Protein AF-A0A2D7NCD6-F1 (afdb_monomer_lite)

Sequence (109 aa):
MFWIIYLFIISLVEEIAFRLSIPLIATEVFETGLFWFYVFLSNILFASIHYFTLRWKIRACILAFLGGMAFSRVLESTEDLALLIILHWAITFFNTPTAPKIENLAMKN

pLDDT: mean 91.26, std 11.97, range [43.66, 98.5]

Structure (mmCIF, N/CA/C/O backbone):
data_AF-A0A2D7NCD6-F1
#
_entry.id   AF-A0A2D7NCD6-F1
#
loop_
_atom_site.group_PDB
_atom_site.id
_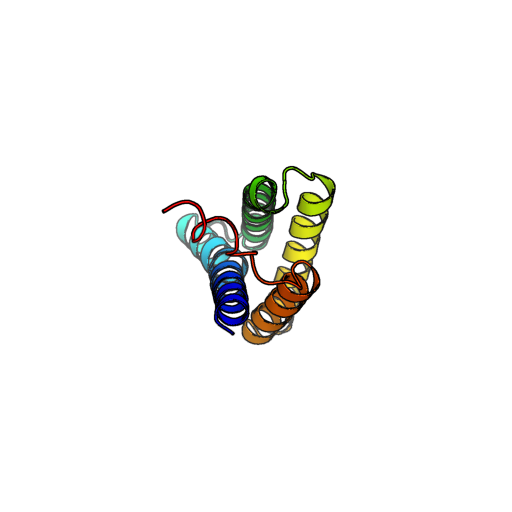atom_site.type_symbol
_atom_site.label_atom_id
_atom_site.label_alt_id
_atom_site.label_comp_id
_atom_site.label_asym_id
_atom_site.label_entity_id
_atom_site.label_seq_id
_atom_site.pdbx_PDB_ins_code
_atom_site.Cartn_x
_atom_site.Cartn_y
_atom_site.Cartn_z
_atom_site.occupancy
_atom_site.B_iso_or_equiv
_atom_site.auth_seq_id
_atom_site.auth_comp_id
_atom_site.auth_asym_id
_atom_site.auth_atom_id
_atom_site.pdbx_PDB_model_num
ATOM 1 N N . MET A 1 1 ? 16.375 -15.617 -11.243 1.00 72.69 1 MET A N 1
ATOM 2 C CA . MET A 1 1 ? 15.528 -15.983 -10.083 1.00 72.69 1 MET A CA 1
ATOM 3 C C . MET A 1 1 ? 15.517 -14.910 -8.992 1.00 72.69 1 MET A C 1
ATOM 5 O O . MET A 1 1 ? 14.438 -14.452 -8.654 1.00 72.69 1 MET A O 1
ATOM 9 N N . PHE A 1 2 ? 16.681 -14.468 -8.488 1.00 87.62 2 PHE A N 1
ATOM 10 C CA . PHE A 1 2 ? 16.807 -13.544 -7.340 1.00 87.62 2 PHE A CA 1
ATOM 11 C C . PHE A 1 2 ? 15.903 -12.301 -7.398 1.00 87.62 2 PHE A C 1
ATOM 13 O O . PHE A 1 2 ? 15.262 -11.954 -6.415 1.00 87.62 2 PHE A O 1
ATOM 20 N N . TRP A 1 3 ? 15.776 -11.677 -8.569 1.00 89.06 3 TRP A N 1
ATOM 21 C CA . TRP A 1 3 ? 14.946 -10.484 -8.724 1.00 89.06 3 TRP A CA 1
ATOM 22 C C . TRP A 1 3 ? 13.433 -10.732 -8.526 1.00 89.06 3 TRP A C 1
ATOM 24 O O . TRP A 1 3 ? 12.749 -9.855 -8.024 1.00 89.06 3 TRP A O 1
ATOM 34 N N . ILE A 1 4 ? 12.910 -11.925 -8.853 1.00 93.12 4 ILE A N 1
ATOM 35 C CA . ILE A 1 4 ? 11.483 -12.257 -8.689 1.00 93.12 4 ILE A CA 1
ATOM 36 C C . ILE A 1 4 ? 11.163 -12.347 -7.202 1.00 93.12 4 ILE A C 1
ATOM 38 O O . ILE A 1 4 ? 10.157 -11.813 -6.746 1.00 93.12 4 ILE A O 1
ATOM 42 N N . ILE A 1 5 ? 12.061 -12.998 -6.458 1.00 93.69 5 ILE A N 1
ATOM 43 C CA . ILE A 1 5 ? 11.990 -13.121 -5.003 1.00 93.69 5 ILE A CA 1
ATOM 44 C C . ILE A 1 5 ? 12.103 -11.736 -4.365 1.00 93.69 5 ILE A C 1
ATOM 46 O O . ILE A 1 5 ? 11.341 -11.422 -3.462 1.00 93.69 5 ILE A O 1
ATOM 50 N N . TYR A 1 6 ? 12.997 -10.882 -4.864 1.00 93.56 6 TYR A N 1
ATOM 51 C CA . TYR A 1 6 ? 13.100 -9.495 -4.413 1.00 93.56 6 TYR A CA 1
ATOM 52 C C . TYR A 1 6 ? 11.789 -8.717 -4.605 1.00 93.56 6 TYR A C 1
ATOM 54 O O . TYR A 1 6 ? 11.324 -8.090 -3.656 1.00 93.56 6 TYR A O 1
ATOM 62 N N . LEU A 1 7 ? 11.152 -8.805 -5.782 1.00 94.69 7 LEU A N 1
ATOM 63 C CA . LEU A 1 7 ? 9.845 -8.176 -6.008 1.00 94.69 7 LEU A CA 1
ATOM 64 C C . LEU A 1 7 ? 8.779 -8.739 -5.061 1.00 94.69 7 LEU A C 1
ATOM 66 O O . LEU A 1 7 ? 7.971 -7.981 -4.538 1.00 94.69 7 LEU A O 1
ATOM 70 N N . PHE A 1 8 ? 8.799 -10.049 -4.805 1.00 96.69 8 PHE A N 1
ATOM 71 C CA . PHE A 1 8 ? 7.872 -10.681 -3.866 1.00 96.69 8 PHE A CA 1
ATOM 72 C C . PHE A 1 8 ? 8.070 -10.174 -2.434 1.00 96.69 8 PHE A C 1
ATOM 74 O O . PHE A 1 8 ? 7.098 -9.831 -1.771 1.00 96.69 8 PHE A O 1
ATOM 81 N N . ILE A 1 9 ? 9.320 -10.074 -1.970 1.00 97.38 9 ILE A N 1
ATOM 82 C CA . ILE A 1 9 ? 9.648 -9.552 -0.637 1.00 97.38 9 ILE A CA 1
ATOM 83 C C . ILE A 1 9 ? 9.185 -8.101 -0.496 1.00 97.38 9 ILE A C 1
ATOM 85 O O . ILE A 1 9 ? 8.634 -7.745 0.541 1.00 97.38 9 ILE A O 1
ATOM 89 N N . ILE A 1 10 ? 9.375 -7.269 -1.523 1.00 95.50 10 ILE A N 1
ATOM 90 C CA . ILE A 1 10 ? 8.891 -5.885 -1.488 1.00 95.50 10 ILE A CA 1
ATOM 91 C C . ILE A 1 10 ? 7.371 -5.849 -1.386 1.00 95.50 10 ILE A C 1
ATOM 93 O O . ILE A 1 10 ? 6.860 -5.216 -0.470 1.00 95.50 10 ILE A O 1
ATOM 97 N N . SER A 1 11 ? 6.653 -6.580 -2.240 1.00 97.31 11 SER A N 1
ATOM 98 C CA . SER A 1 11 ? 5.189 -6.631 -2.172 1.00 97.31 11 SER A CA 1
ATOM 99 C C . SER A 1 11 ? 4.684 -7.159 -0.826 1.00 97.31 11 SER A C 1
ATOM 101 O O . SER A 1 11 ? 3.721 -6.624 -0.287 1.00 97.31 11 SER A O 1
ATOM 103 N N . LEU A 1 12 ? 5.362 -8.149 -0.236 1.00 98.25 12 LEU A N 1
ATOM 104 C CA . LEU A 1 12 ? 5.069 -8.641 1.112 1.00 98.25 12 LEU A CA 1
ATOM 105 C C . LEU A 1 12 ? 5.198 -7.530 2.164 1.00 98.25 12 LEU A C 1
ATOM 107 O O . LEU A 1 12 ? 4.278 -7.313 2.952 1.00 98.25 12 LEU A O 1
ATOM 111 N N . VAL A 1 13 ? 6.338 -6.836 2.182 1.00 98.38 13 VAL A N 1
ATOM 112 C CA . VAL A 1 13 ? 6.613 -5.768 3.154 1.00 98.38 13 VAL A CA 1
ATOM 113 C C . VAL A 1 13 ? 5.647 -4.602 2.969 1.00 98.38 13 VAL A C 1
ATOM 115 O O . VAL A 1 13 ? 5.143 -4.069 3.954 1.00 98.38 13 VAL A O 1
ATOM 118 N N . GLU A 1 14 ? 5.359 -4.218 1.729 1.00 97.88 14 GLU A N 1
ATOM 119 C CA . GLU A 1 14 ? 4.463 -3.106 1.423 1.00 97.88 14 GLU A CA 1
ATOM 120 C C . GLU A 1 14 ? 3.020 -3.394 1.844 1.00 97.88 14 GLU A C 1
ATOM 122 O O . GLU A 1 14 ? 2.397 -2.551 2.491 1.00 97.88 14 GLU A O 1
ATOM 127 N N . GLU A 1 15 ? 2.487 -4.583 1.556 1.00 98.25 15 GLU A N 1
ATOM 128 C CA . GLU A 1 15 ? 1.117 -4.907 1.961 1.00 98.25 15 GLU A CA 1
ATOM 129 C C . GLU A 1 15 ? 0.977 -5.035 3.485 1.00 98.25 15 GLU A C 1
ATOM 131 O O . GLU A 1 15 ? 0.028 -4.485 4.051 1.00 98.25 15 GLU A O 1
ATOM 136 N N . ILE A 1 16 ? 1.948 -5.651 4.177 1.00 98.44 16 ILE A N 1
ATOM 137 C CA . ILE A 1 16 ? 1.959 -5.693 5.650 1.00 98.44 16 ILE A CA 1
ATOM 138 C C . ILE A 1 16 ? 2.019 -4.273 6.219 1.00 98.44 16 ILE A C 1
ATOM 140 O O . ILE A 1 16 ? 1.190 -3.912 7.053 1.00 98.44 16 ILE A O 1
ATOM 144 N N . ALA A 1 17 ? 2.964 -3.452 5.759 1.00 98.25 17 ALA A N 1
ATOM 145 C CA . ALA A 1 17 ? 3.181 -2.125 6.318 1.00 98.25 17 ALA A CA 1
ATOM 146 C C . ALA A 1 17 ? 1.978 -1.202 6.090 1.00 98.25 17 ALA A C 1
ATOM 148 O O . ALA A 1 17 ? 1.468 -0.602 7.037 1.00 98.25 17 ALA A O 1
ATOM 149 N N . PHE A 1 18 ? 1.512 -1.084 4.845 1.00 98.31 18 PHE A N 1
ATOM 150 C CA . PHE A 1 18 ? 0.557 -0.042 4.474 1.00 98.31 18 PHE A CA 1
ATOM 151 C C . PHE A 1 18 ? -0.901 -0.465 4.609 1.00 98.31 18 PHE A C 1
ATOM 153 O O . PHE A 1 18 ? -1.745 0.411 4.821 1.00 98.31 18 PHE A O 1
ATOM 160 N N . ARG A 1 19 ? -1.231 -1.760 4.482 1.00 97.75 19 ARG A N 1
ATOM 161 C CA . ARG A 1 19 ? -2.636 -2.208 4.547 1.00 97.75 19 ARG A CA 1
ATOM 162 C C . ARG A 1 19 ? -3.029 -2.747 5.903 1.00 97.75 19 ARG A C 1
ATOM 164 O O . ARG A 1 19 ? -4.197 -2.625 6.257 1.00 97.75 19 ARG A O 1
ATOM 171 N N . LEU A 1 20 ? -2.066 -3.261 6.663 1.00 96.88 20 LEU A N 1
ATOM 172 C CA . LEU A 1 20 ? -2.324 -3.836 7.975 1.00 96.88 20 LEU A CA 1
ATOM 173 C C . LEU A 1 20 ? -1.722 -2.985 9.095 1.00 96.88 20 LEU A C 1
ATOM 175 O O . LEU A 1 20 ? -2.462 -2.403 9.883 1.00 96.88 20 LEU A O 1
ATOM 179 N N . SER A 1 21 ? -0.395 -2.863 9.155 1.00 97.62 21 SER A N 1
ATOM 180 C CA . SER A 1 21 ? 0.290 -2.313 10.329 1.00 97.62 21 SER A CA 1
ATOM 181 C C . SER A 1 21 ? -0.014 -0.836 10.564 1.00 97.62 21 SER A C 1
ATOM 183 O O . SER A 1 21 ? -0.452 -0.484 11.653 1.00 97.62 21 SER A O 1
ATOM 185 N N . ILE A 1 22 ? 0.188 0.038 9.571 1.00 97.56 22 ILE A N 1
ATOM 186 C CA . ILE A 1 22 ? 0.001 1.486 9.756 1.00 97.56 22 ILE A CA 1
ATOM 187 C C . ILE A 1 22 ? -1.451 1.834 10.132 1.00 97.56 22 ILE A C 1
ATOM 189 O O . ILE A 1 22 ? -1.624 2.526 11.137 1.00 97.56 22 ILE A O 1
ATOM 193 N N . PRO A 1 23 ? -2.495 1.377 9.406 1.00 96.94 23 PRO A N 1
ATOM 194 C CA . PRO A 1 23 ? -3.873 1.697 9.772 1.00 96.94 23 PRO A CA 1
ATOM 195 C C . PRO A 1 23 ? -4.268 1.178 11.158 1.00 96.94 23 PRO A C 1
ATOM 197 O O . PRO A 1 23 ? -4.904 1.911 11.915 1.00 96.94 23 PRO A O 1
ATOM 200 N N . LEU A 1 24 ? -3.865 -0.050 11.511 1.00 95.88 24 LEU A N 1
ATOM 201 C CA . LEU A 1 24 ? -4.182 -0.658 12.805 1.00 95.88 24 LEU A CA 1
ATOM 202 C C . LEU A 1 24 ? -3.485 0.080 13.953 1.00 95.88 24 LEU A C 1
ATOM 204 O O . LEU A 1 24 ? -4.155 0.585 14.849 1.00 95.88 24 LEU A O 1
ATOM 208 N N . ILE A 1 25 ? -2.159 0.233 13.872 1.00 97.06 25 ILE A N 1
ATOM 209 C CA . ILE A 1 25 ? -1.359 0.900 14.907 1.00 97.06 25 ILE A CA 1
ATOM 210 C C . ILE A 1 25 ? -1.821 2.344 15.090 1.00 97.06 25 ILE A C 1
ATOM 212 O O . ILE A 1 25 ? -1.963 2.797 16.218 1.00 97.06 25 ILE A O 1
ATOM 216 N N . ALA A 1 26 ? -2.085 3.084 14.009 1.00 96.12 26 ALA A N 1
ATOM 217 C CA . ALA A 1 26 ? -2.557 4.459 14.134 1.00 96.12 26 ALA A CA 1
ATOM 218 C C . ALA A 1 26 ? -3.942 4.529 14.799 1.00 96.12 26 ALA A C 1
ATOM 220 O O . ALA A 1 26 ? -4.177 5.394 15.640 1.00 96.12 26 ALA A O 1
ATOM 221 N N . THR A 1 27 ? -4.843 3.599 14.477 1.00 95.75 27 THR A N 1
ATOM 222 C CA . THR A 1 27 ? -6.163 3.541 15.121 1.00 95.75 27 THR A CA 1
ATOM 223 C C . THR A 1 27 ? -6.045 3.275 16.621 1.00 95.75 27 THR A C 1
ATOM 225 O O . THR A 1 27 ? -6.744 3.918 17.402 1.00 95.75 27 THR A O 1
ATOM 228 N N . GLU A 1 28 ? -5.146 2.374 17.020 1.00 93.88 28 GLU A N 1
ATOM 229 C CA . GLU A 1 28 ? -4.896 2.040 18.426 1.00 93.88 28 GLU A CA 1
ATOM 230 C C . GLU A 1 28 ? -4.192 3.174 19.180 1.00 93.88 28 GLU A C 1
ATOM 232 O O . GLU A 1 28 ? -4.631 3.557 20.257 1.00 93.88 28 GLU A O 1
ATOM 237 N N . VAL A 1 29 ? -3.136 3.758 18.607 1.00 95.50 29 VAL A N 1
ATOM 238 C CA . VAL A 1 29 ? -2.317 4.798 19.258 1.00 95.50 29 VAL A CA 1
ATOM 239 C C . VAL A 1 29 ? -3.094 6.090 19.494 1.00 95.50 29 VAL A C 1
ATOM 241 O O . VAL A 1 29 ? -2.866 6.772 20.490 1.00 95.50 29 VAL A O 1
ATOM 244 N N . PHE A 1 30 ? -3.975 6.463 18.567 1.00 94.31 30 PHE A N 1
ATOM 245 C CA . PHE A 1 30 ? -4.722 7.715 18.662 1.00 94.31 30 PHE A CA 1
ATOM 246 C C . PHE A 1 30 ? -6.126 7.545 19.264 1.00 94.31 30 PHE A C 1
ATOM 248 O O . PHE A 1 30 ? -6.797 8.550 19.479 1.00 94.31 30 PHE A O 1
ATOM 255 N N . GLU A 1 31 ? -6.579 6.310 19.516 1.00 89.19 31 GLU A N 1
ATOM 256 C CA . GLU A 1 31 ? -7.866 5.973 20.156 1.00 89.19 31 GLU A CA 1
ATOM 257 C C . GLU A 1 31 ? -9.105 6.652 19.525 1.00 89.19 31 GLU A C 1
ATOM 259 O O . GLU A 1 31 ? -10.127 6.866 20.174 1.00 89.19 31 GLU A O 1
ATOM 264 N N . THR A 1 32 ? -9.051 7.006 18.236 1.00 83.75 32 THR A N 1
ATOM 265 C CA . THR A 1 32 ? -10.102 7.824 17.596 1.00 83.75 32 THR A CA 1
ATOM 266 C C . THR A 1 32 ? -11.254 7.012 17.001 1.00 8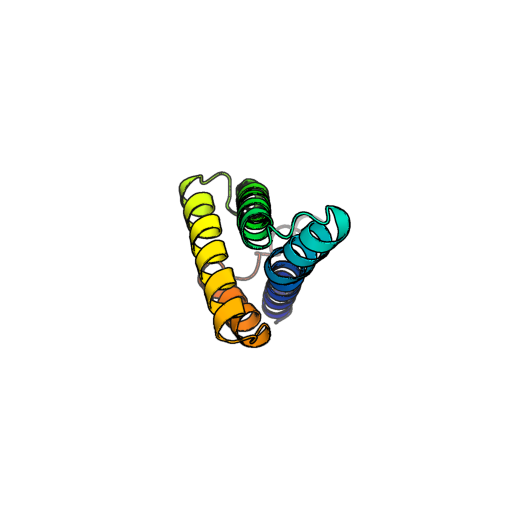3.75 32 THR A C 1
ATOM 268 O O . THR A 1 32 ? -12.265 7.589 16.605 1.00 83.75 32 THR A O 1
ATOM 271 N N . GLY A 1 33 ? -11.113 5.686 16.871 1.00 86.81 33 GLY A N 1
ATOM 272 C CA . GLY A 1 33 ? -12.071 4.831 16.152 1.00 86.81 33 GLY A CA 1
ATOM 273 C C . GLY A 1 33 ? -12.160 5.107 14.639 1.00 86.81 33 GLY A C 1
ATOM 274 O O . GLY A 1 33 ? -13.006 4.534 13.954 1.00 86.81 33 GLY A O 1
ATOM 275 N N . LEU A 1 34 ? -11.293 5.966 14.086 1.00 93.69 34 LEU A N 1
ATOM 276 C CA . LEU A 1 34 ? -11.323 6.411 12.689 1.00 93.69 34 LEU A CA 1
ATOM 277 C C . LEU A 1 34 ? -10.463 5.529 11.767 1.00 93.69 34 LEU A C 1
ATOM 279 O O . LEU A 1 34 ? -9.619 6.033 11.026 1.00 93.69 34 LEU A O 1
ATOM 283 N N . PHE A 1 35 ? -10.681 4.213 11.767 1.00 94.56 35 PHE A N 1
ATOM 284 C CA . PHE A 1 35 ? -9.865 3.271 10.982 1.00 94.56 35 PHE A CA 1
ATOM 285 C C . PHE A 1 35 ? -9.711 3.681 9.506 1.00 94.56 35 PHE A C 1
ATOM 287 O O . PHE A 1 35 ? -8.602 3.796 8.983 1.00 94.56 35 PHE A O 1
ATOM 294 N N . TRP A 1 36 ? -10.824 4.005 8.844 1.00 96.69 36 TRP A N 1
ATOM 295 C CA . TRP A 1 36 ? -10.837 4.386 7.429 1.00 96.69 36 TRP A CA 1
ATOM 296 C C . TRP A 1 36 ? -10.105 5.699 7.121 1.00 96.69 36 TRP A C 1
ATOM 298 O O . TRP A 1 36 ? -9.572 5.865 6.022 1.00 96.69 36 TRP A O 1
ATOM 308 N N . PHE A 1 37 ? -10.013 6.609 8.092 1.00 96.88 37 PHE A N 1
ATOM 309 C CA . PHE A 1 37 ? -9.184 7.805 7.963 1.00 96.88 37 PHE A CA 1
ATOM 310 C C . PHE A 1 37 ? -7.693 7.439 7.926 1.00 96.88 37 PHE A C 1
ATOM 312 O O . PHE A 1 37 ? -6.955 7.940 7.076 1.00 96.88 37 PHE A O 1
ATOM 319 N N . TYR A 1 38 ? -7.248 6.514 8.781 1.00 97.62 38 TYR A N 1
ATOM 320 C CA . TYR A 1 38 ? -5.857 6.050 8.777 1.00 97.62 38 TYR A CA 1
ATOM 321 C C . TYR A 1 38 ? -5.525 5.177 7.568 1.00 97.62 38 TYR A C 1
ATOM 323 O O . TYR A 1 38 ? -4.409 5.258 7.059 1.00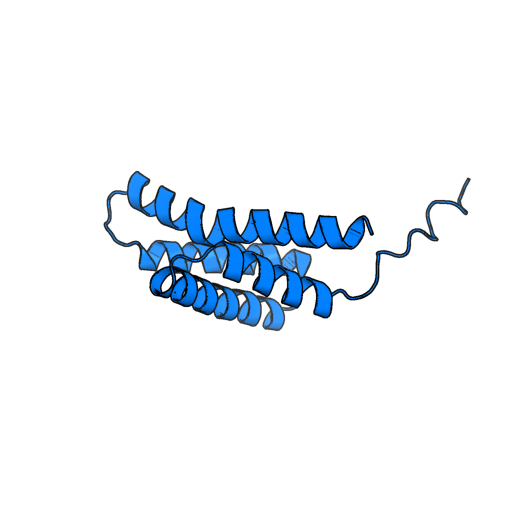 97.62 38 TYR A O 1
ATOM 331 N N . VAL A 1 39 ? -6.486 4.415 7.038 1.00 98.12 39 VAL A N 1
ATOM 332 C CA . VAL A 1 39 ? -6.343 3.739 5.736 1.00 98.12 39 VAL A CA 1
ATOM 333 C C . VAL A 1 39 ? -6.092 4.754 4.621 1.00 98.12 39 VAL A C 1
ATOM 335 O O . VAL A 1 39 ? -5.177 4.579 3.813 1.00 98.12 39 VAL A O 1
ATOM 338 N N . PHE A 1 40 ? -6.874 5.834 4.579 1.00 98.44 40 PHE A N 1
ATOM 339 C CA . PHE A 1 40 ? -6.703 6.896 3.591 1.00 98.44 40 PHE A CA 1
ATOM 340 C C . PHE A 1 40 ? -5.327 7.568 3.721 1.00 98.44 40 PHE A C 1
ATOM 342 O O . PHE A 1 40 ? -4.608 7.704 2.729 1.00 98.44 40 PHE A O 1
ATOM 349 N N . LEU A 1 41 ? -4.918 7.916 4.946 1.00 98.12 41 LEU A N 1
ATOM 350 C CA . LEU A 1 41 ? -3.619 8.536 5.214 1.00 98.12 41 LEU A CA 1
ATOM 3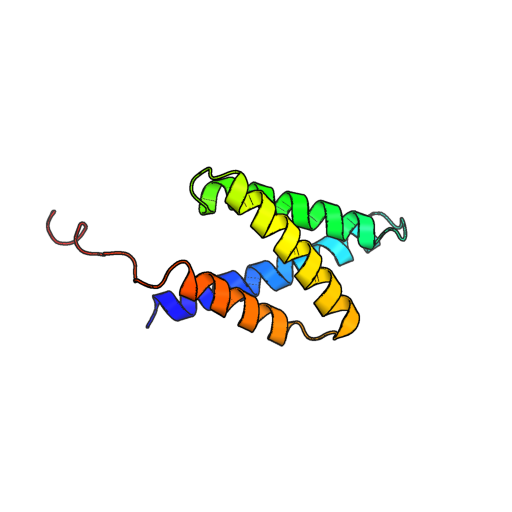51 C C . LEU A 1 41 ? -2.443 7.601 4.884 1.00 98.12 41 LEU A C 1
ATOM 353 O O . LEU A 1 41 ? -1.465 8.032 4.273 1.00 98.12 41 LEU A O 1
ATOM 357 N N . SER A 1 42 ? -2.559 6.314 5.219 1.00 98.31 42 SER A N 1
ATOM 358 C CA . SER A 1 42 ? -1.578 5.285 4.859 1.00 98.31 42 SER A CA 1
ATOM 359 C C . SER A 1 42 ? -1.416 5.173 3.339 1.00 98.31 42 SER A C 1
ATOM 361 O O . SER A 1 42 ? -0.295 5.123 2.833 1.00 98.31 42 SER A O 1
ATOM 363 N N . ASN A 1 43 ? -2.516 5.235 2.579 1.00 98.25 43 ASN A N 1
ATOM 364 C CA . ASN A 1 43 ? -2.458 5.211 1.117 1.00 98.25 43 ASN A CA 1
ATOM 365 C C . ASN A 1 43 ? -1.869 6.499 0.516 1.00 98.25 43 ASN A C 1
ATOM 367 O O . ASN A 1 43 ? -1.170 6.422 -0.498 1.00 98.25 43 ASN A O 1
ATOM 371 N N . ILE A 1 44 ? -2.070 7.667 1.141 1.00 98.12 44 ILE A N 1
ATOM 372 C CA . ILE A 1 44 ? -1.349 8.898 0.764 1.00 98.12 44 ILE A CA 1
ATOM 373 C C . ILE A 1 44 ? 0.156 8.709 0.958 1.00 98.12 44 ILE A C 1
ATOM 375 O O . ILE A 1 44 ? 0.935 9.029 0.055 1.00 98.12 44 ILE A O 1
ATOM 379 N N . LEU A 1 45 ? 0.575 8.173 2.108 1.00 97.94 45 LEU A N 1
ATOM 380 C CA . LEU A 1 45 ? 1.985 7.921 2.401 1.00 97.94 45 LEU A CA 1
ATOM 381 C C . LEU A 1 45 ? 2.590 6.930 1.396 1.00 97.94 45 LEU A C 1
ATOM 383 O O . LEU A 1 45 ? 3.642 7.205 0.818 1.00 97.94 45 LEU A O 1
ATOM 387 N N . PHE A 1 46 ? 1.889 5.829 1.125 1.00 97.69 46 PHE A N 1
ATOM 388 C CA . PHE A 1 46 ? 2.283 4.823 0.140 1.00 97.69 46 PHE A CA 1
ATOM 389 C C . PHE A 1 46 ? 2.497 5.430 -1.254 1.00 97.69 46 PHE A C 1
ATOM 391 O O . PHE A 1 46 ? 3.556 5.246 -1.859 1.00 97.69 46 PHE A O 1
ATOM 398 N N . ALA A 1 47 ? 1.525 6.204 -1.747 1.00 96.75 47 ALA A N 1
ATOM 399 C CA . ALA A 1 47 ? 1.602 6.865 -3.048 1.00 96.75 47 ALA A CA 1
ATOM 400 C C . ALA A 1 47 ? 2.717 7.923 -3.111 1.00 96.75 47 ALA A C 1
ATOM 402 O O . ALA A 1 47 ? 3.349 8.097 -4.157 1.00 96.75 47 ALA A O 1
ATOM 403 N N . SER A 1 48 ? 2.980 8.600 -1.989 1.00 95.56 48 SER A N 1
ATOM 404 C CA . SER A 1 48 ? 4.046 9.600 -1.860 1.00 95.56 48 SER A CA 1
ATOM 405 C C . SER A 1 48 ? 5.432 8.963 -1.927 1.00 95.56 48 SER A C 1
ATOM 407 O O . SER A 1 48 ? 6.292 9.455 -2.651 1.00 95.56 48 SER A O 1
ATOM 409 N N . ILE A 1 49 ? 5.650 7.833 -1.248 1.00 95.12 49 ILE A N 1
ATOM 410 C CA . ILE A 1 49 ? 6.896 7.055 -1.371 1.00 95.12 49 ILE A CA 1
ATOM 411 C C . ILE A 1 49 ? 7.060 6.560 -2.813 1.00 95.12 49 ILE A C 1
ATOM 413 O O . ILE A 1 49 ? 8.136 6.678 -3.408 1.00 95.12 49 ILE A O 1
ATOM 417 N N . HIS A 1 50 ? 5.960 6.105 -3.416 1.00 92.81 50 HIS A N 1
ATOM 418 C CA . HIS A 1 50 ? 5.938 5.645 -4.800 1.00 92.81 50 HIS A CA 1
ATOM 419 C C . HIS A 1 50 ? 6.245 6.728 -5.833 1.00 92.81 50 HIS A C 1
ATOM 421 O O . HIS A 1 50 ? 6.615 6.414 -6.962 1.00 92.81 50 HIS A O 1
ATOM 427 N N . TYR A 1 51 ? 6.168 8.006 -5.469 1.00 92.56 51 TYR A N 1
ATOM 428 C CA . TYR A 1 51 ? 6.600 9.085 -6.349 1.00 92.56 51 TYR A CA 1
ATOM 429 C C . TYR A 1 51 ? 8.066 8.946 -6.764 1.00 92.56 51 TYR A C 1
ATOM 431 O O . TYR A 1 51 ? 8.398 9.149 -7.935 1.00 92.56 51 TYR A O 1
ATOM 439 N N . PHE A 1 52 ? 8.926 8.504 -5.846 1.00 90.50 52 PHE A N 1
ATOM 440 C CA . PHE A 1 52 ? 10.336 8.261 -6.136 1.00 90.50 52 PHE A CA 1
ATOM 441 C C . PHE A 1 52 ? 10.538 6.946 -6.897 1.00 90.50 52 PHE A C 1
ATOM 443 O O . PHE A 1 52 ? 11.255 6.915 -7.900 1.00 90.50 52 PHE A O 1
ATOM 450 N N . THR A 1 53 ? 9.872 5.866 -6.475 1.00 86.88 53 THR A N 1
ATOM 451 C CA . THR A 1 53 ? 10.059 4.533 -7.080 1.00 86.88 53 THR A CA 1
ATOM 452 C C . THR A 1 53 ? 9.476 4.447 -8.497 1.00 86.88 53 THR A C 1
ATOM 454 O O . THR A 1 53 ? 10.059 3.802 -9.370 1.00 86.88 53 THR A O 1
ATOM 457 N N . LEU A 1 54 ? 8.400 5.186 -8.789 1.00 86.06 54 LEU A N 1
ATOM 458 C CA . LEU A 1 54 ? 7.738 5.249 -10.101 1.00 86.06 54 LEU A CA 1
ATOM 459 C C . LEU A 1 54 ? 8.282 6.370 -11.006 1.00 86.06 54 LEU A C 1
ATOM 461 O O . LEU A 1 54 ? 7.629 6.770 -11.977 1.00 86.06 54 LEU A O 1
ATOM 465 N N . ARG A 1 55 ? 9.505 6.846 -10.734 1.00 86.38 55 ARG A N 1
ATOM 466 C CA . ARG A 1 55 ? 10.256 7.806 -11.564 1.00 86.38 55 ARG A CA 1
ATOM 467 C C . ARG A 1 55 ? 9.526 9.138 -11.766 1.00 86.38 55 ARG A C 1
ATOM 469 O O . ARG A 1 55 ? 9.472 9.639 -12.891 1.00 86.38 55 ARG A O 1
ATOM 476 N N . TRP A 1 56 ? 8.984 9.712 -10.692 1.00 86.06 56 TRP A N 1
ATOM 477 C CA . TRP A 1 56 ? 8.419 11.071 -10.670 1.00 86.06 56 TRP A CA 1
ATOM 478 C C . TRP A 1 56 ? 7.141 11.241 -11.512 1.00 86.06 56 TRP A C 1
ATOM 480 O O . TRP A 1 56 ? 6.764 12.348 -11.899 1.00 86.06 56 TRP A O 1
ATOM 490 N N . LYS A 1 57 ? 6.444 10.139 -11.819 1.00 90.75 57 LYS A N 1
ATOM 491 C CA . LYS A 1 57 ? 5.210 10.155 -12.616 1.00 90.75 57 LYS A CA 1
ATOM 492 C C . LYS A 1 57 ? 3.982 10.287 -11.720 1.00 90.75 57 LYS A C 1
ATOM 494 O O . LYS A 1 57 ? 3.462 9.287 -11.235 1.00 90.75 57 LYS A O 1
ATOM 499 N N . ILE A 1 58 ? 3.432 11.497 -11.610 1.00 91.25 58 ILE A N 1
ATOM 500 C CA . ILE A 1 58 ? 2.243 11.758 -10.777 1.00 91.25 58 ILE A CA 1
ATOM 501 C C . ILE A 1 58 ? 1.042 10.861 -11.124 1.00 91.25 58 ILE A C 1
ATOM 503 O O . ILE A 1 58 ? 0.334 10.398 -10.238 1.00 91.25 58 ILE A O 1
ATOM 507 N N . ARG A 1 59 ? 0.847 10.536 -12.411 1.00 93.69 59 ARG A N 1
ATOM 508 C CA . ARG A 1 59 ? -0.218 9.617 -12.851 1.00 93.69 59 ARG A CA 1
ATOM 509 C C . ARG A 1 59 ? -0.065 8.224 -12.238 1.00 93.69 59 ARG A C 1
ATOM 511 O O . ARG A 1 59 ? -1.059 7.605 -11.885 1.00 93.69 59 ARG A O 1
ATOM 518 N N . ALA A 1 60 ? 1.170 7.747 -12.095 1.00 92.00 60 ALA A N 1
ATOM 519 C CA . ALA A 1 60 ? 1.454 6.451 -11.498 1.00 92.00 60 ALA A CA 1
ATOM 520 C C . ALA A 1 60 ? 1.202 6.473 -9.979 1.00 92.00 60 ALA A C 1
ATOM 522 O O . ALA A 1 60 ? 0.673 5.507 -9.444 1.00 92.00 60 ALA A O 1
ATOM 523 N N . CYS A 1 61 ? 1.464 7.599 -9.306 1.00 94.69 61 CYS A N 1
ATOM 524 C CA . CYS A 1 61 ? 1.107 7.791 -7.895 1.00 94.69 61 CYS A CA 1
ATOM 525 C C . CYS A 1 61 ? -0.402 7.817 -7.662 1.00 94.69 61 CYS A C 1
ATOM 527 O O . CYS A 1 61 ? -0.872 7.228 -6.696 1.00 94.69 61 CYS A O 1
ATOM 529 N N . ILE A 1 62 ? -1.170 8.457 -8.552 1.00 96.25 62 ILE A N 1
ATOM 530 C CA . ILE A 1 62 ? -2.640 8.436 -8.479 1.00 96.25 62 ILE A CA 1
ATOM 531 C C . ILE A 1 62 ? -3.142 6.993 -8.596 1.00 96.25 62 ILE A C 1
ATOM 533 O O . ILE A 1 62 ? -3.986 6.573 -7.811 1.00 96.25 62 ILE A O 1
ATOM 537 N N . LEU A 1 63 ? -2.592 6.206 -9.524 1.00 95.06 63 LEU A N 1
ATOM 538 C CA . LEU A 1 63 ? -2.941 4.789 -9.651 1.00 95.06 63 LEU A CA 1
ATOM 539 C C . LEU A 1 63 ? -2.499 3.963 -8.436 1.00 95.06 63 LEU A C 1
ATOM 541 O O . LEU A 1 63 ? -3.262 3.111 -7.999 1.00 95.06 63 LEU A O 1
ATOM 545 N N . ALA A 1 64 ? -1.323 4.231 -7.861 1.00 95.31 64 ALA A N 1
ATOM 546 C CA . ALA A 1 64 ? -0.859 3.573 -6.639 1.00 95.31 64 ALA A CA 1
ATOM 547 C C . ALA A 1 64 ? -1.773 3.884 -5.442 1.00 95.31 64 ALA A C 1
ATOM 549 O O . ALA A 1 64 ? -2.110 2.985 -4.676 1.00 95.31 64 ALA A O 1
ATOM 550 N N . PHE A 1 65 ? -2.231 5.133 -5.317 1.00 98.00 65 PHE A N 1
ATOM 551 C CA . PHE A 1 65 ? -3.211 5.537 -4.310 1.00 98.00 65 PHE A CA 1
ATOM 552 C C . PHE A 1 65 ? -4.547 4.810 -4.507 1.00 98.00 65 PHE A C 1
ATOM 554 O O . PHE A 1 65 ? -5.052 4.180 -3.582 1.00 98.00 65 PHE A O 1
ATOM 561 N N . LEU A 1 66 ? -5.112 4.861 -5.719 1.00 98.19 66 LEU A N 1
ATOM 562 C CA . LEU A 1 66 ? -6.406 4.242 -6.024 1.00 98.19 66 LEU A CA 1
ATOM 563 C C . LEU A 1 66 ? -6.362 2.715 -5.896 1.00 98.19 66 LEU A C 1
ATOM 565 O O . LEU A 1 66 ? -7.265 2.125 -5.308 1.00 98.19 66 LEU A O 1
ATOM 569 N N . GLY A 1 67 ? -5.305 2.080 -6.406 1.00 97.12 67 GLY A N 1
ATOM 570 C CA . GLY A 1 67 ? -5.072 0.645 -6.251 1.00 97.12 67 GLY A CA 1
AT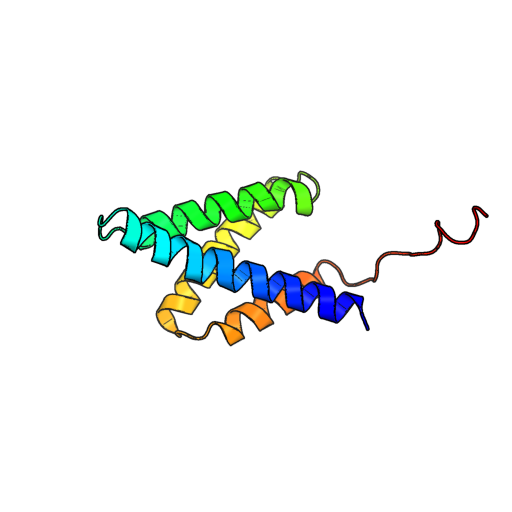OM 571 C C . GLY A 1 67 ? -4.919 0.263 -4.783 1.00 97.12 67 GLY A C 1
ATOM 572 O O . GLY A 1 67 ? -5.524 -0.702 -4.332 1.00 97.12 67 GLY A O 1
ATOM 573 N N . GLY A 1 68 ? -4.212 1.085 -4.012 1.00 97.69 68 GLY A N 1
ATOM 574 C CA . GLY A 1 68 ? -4.072 0.902 -2.580 1.00 97.69 68 GLY A CA 1
ATOM 575 C C . GLY A 1 68 ? -5.382 1.016 -1.798 1.00 97.69 68 GLY A C 1
ATOM 576 O O . GLY A 1 68 ? -5.633 0.192 -0.921 1.00 97.69 68 GLY A O 1
ATOM 577 N N . MET A 1 69 ? -6.246 1.972 -2.151 1.00 98.50 69 MET A N 1
ATOM 578 C CA . MET A 1 69 ? -7.601 2.086 -1.595 1.00 98.50 69 MET A CA 1
ATOM 579 C C . MET A 1 69 ? -8.465 0.872 -1.958 1.00 98.50 69 MET A C 1
ATOM 581 O O . MET A 1 69 ? -9.178 0.340 -1.106 1.00 98.50 69 MET A O 1
ATOM 585 N N . ALA A 1 70 ? -8.388 0.409 -3.210 1.00 98.06 70 ALA A N 1
ATOM 586 C CA . ALA A 1 70 ? -9.099 -0.785 -3.653 1.00 98.06 70 ALA A CA 1
ATOM 587 C C . ALA A 1 70 ? -8.627 -2.031 -2.886 1.00 98.06 70 ALA A C 1
ATOM 589 O O . ALA A 1 70 ? -9.457 -2.807 -2.420 1.00 98.06 70 ALA A O 1
ATOM 590 N N . PHE A 1 71 ? -7.317 -2.187 -2.684 1.00 98.12 71 PHE A N 1
ATOM 591 C CA . PHE A 1 71 ? -6.748 -3.293 -1.912 1.00 98.12 71 PHE A CA 1
ATOM 592 C C . PHE A 1 71 ? -7.194 -3.246 -0.457 1.00 98.12 71 PHE A C 1
ATOM 594 O O . PHE A 1 71 ? -7.648 -4.262 0.054 1.00 98.12 71 PHE A O 1
ATOM 601 N N . SER A 1 72 ? -7.178 -2.076 0.187 1.00 98.12 72 SER A N 1
ATOM 602 C CA . SER A 1 72 ? -7.712 -1.928 1.546 1.00 98.12 72 SER A CA 1
ATOM 603 C C . SER A 1 72 ? -9.172 -2.381 1.653 1.00 98.12 72 SER A C 1
ATOM 605 O O . SER A 1 72 ? -9.533 -3.053 2.615 1.00 98.12 72 SER A O 1
ATOM 607 N N . ARG A 1 73 ? -10.010 -2.082 0.651 1.00 97.81 73 ARG A N 1
ATOM 608 C CA . ARG A 1 73 ? -11.411 -2.533 0.626 1.00 97.81 73 ARG A CA 1
ATOM 609 C C . ARG A 1 73 ? -11.551 -4.040 0.385 1.00 97.81 73 ARG A C 1
ATOM 611 O O . ARG A 1 73 ? -12.436 -4.670 0.966 1.00 97.81 73 ARG A O 1
ATOM 618 N N . VAL A 1 74 ? -10.697 -4.624 -0.458 1.00 98.06 74 VAL A N 1
ATOM 619 C CA . VAL A 1 74 ? -10.645 -6.082 -0.657 1.00 98.06 74 VAL A CA 1
ATOM 620 C C . VAL A 1 74 ? -10.204 -6.775 0.629 1.00 98.06 74 VAL A C 1
ATOM 622 O O . VAL A 1 74 ? -10.854 -7.736 1.029 1.00 98.06 74 VAL A O 1
ATOM 625 N N . LEU A 1 75 ? -9.177 -6.263 1.314 1.00 97.81 75 LEU A N 1
ATOM 626 C CA . LEU A 1 75 ? -8.704 -6.805 2.589 1.00 97.81 75 LEU A CA 1
ATOM 627 C C . LEU A 1 75 ? -9.800 -6.779 3.652 1.00 97.81 75 LEU A C 1
ATOM 629 O O . LEU A 1 75 ? -10.023 -7.788 4.300 1.00 97.81 75 LEU A O 1
ATOM 633 N N . GLU A 1 76 ? -10.532 -5.672 3.785 1.00 96.62 76 GLU A N 1
ATOM 634 C CA . GLU A 1 76 ? -11.665 -5.598 4.718 1.00 96.62 76 GLU A CA 1
ATOM 635 C C . GLU A 1 76 ? -12.771 -6.610 4.367 1.00 96.62 76 GLU A C 1
ATOM 637 O O . GLU A 1 76 ? -13.425 -7.150 5.249 1.00 96.62 76 GLU A O 1
ATOM 642 N N . SER A 1 77 ? -12.993 -6.886 3.078 1.00 97.31 77 SER A N 1
ATOM 643 C CA . SER A 1 77 ? -14.062 -7.801 2.647 1.00 97.31 77 SER A CA 1
ATOM 644 C C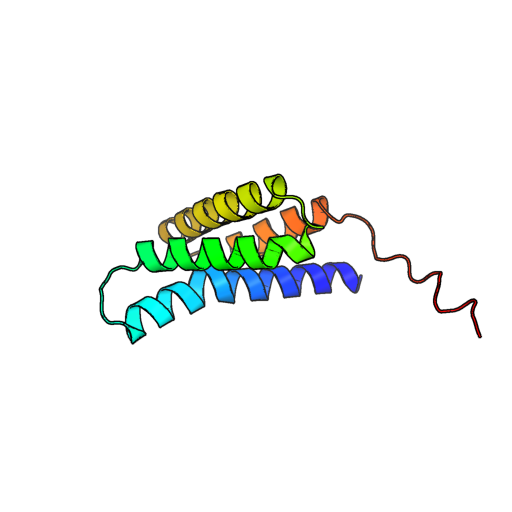 . SER A 1 77 ? -13.691 -9.279 2.732 1.00 97.31 77 SER A C 1
ATOM 646 O O . SER A 1 77 ? -14.583 -10.121 2.788 1.00 97.31 77 SER A O 1
ATOM 648 N N . THR A 1 78 ? -12.403 -9.601 2.621 1.00 97.00 78 THR A N 1
ATOM 649 C CA . THR A 1 78 ? -11.916 -10.979 2.438 1.00 97.00 78 THR A CA 1
ATOM 650 C C . THR A 1 78 ? -11.040 -11.464 3.580 1.00 97.00 78 THR A C 1
ATOM 652 O O . THR A 1 78 ? -10.866 -12.668 3.719 1.00 97.00 78 THR A O 1
ATOM 655 N N . GLU A 1 79 ? -10.466 -10.540 4.354 1.00 96.50 79 GLU A N 1
ATOM 656 C CA . GLU A 1 79 ? -9.459 -10.789 5.391 1.00 96.50 79 GLU A CA 1
ATOM 657 C C . GLU A 1 79 ? -8.222 -11.559 4.879 1.00 96.50 79 GLU A C 1
ATOM 659 O O . GLU A 1 79 ? -7.414 -12.063 5.658 1.00 96.50 79 GLU A O 1
ATOM 664 N N . ASP A 1 80 ? -8.029 -11.611 3.556 1.00 97.75 80 ASP A N 1
ATOM 665 C CA . ASP A 1 80 ? -6.974 -12.389 2.913 1.00 97.75 80 ASP A CA 1
ATOM 666 C C . ASP A 1 80 ? -5.810 -11.489 2.483 1.00 97.75 80 ASP A C 1
ATOM 668 O O . ASP A 1 80 ? -5.753 -10.956 1.371 1.00 97.75 80 ASP A O 1
ATOM 672 N N . LEU A 1 81 ? -4.837 -11.328 3.379 1.00 97.75 81 LEU A N 1
ATOM 673 C CA . LEU A 1 81 ? -3.614 -10.587 3.072 1.00 97.75 81 LEU A CA 1
ATOM 674 C C . LEU A 1 81 ? -2.741 -11.310 2.032 1.00 97.75 81 LEU A C 1
ATOM 676 O O . LEU A 1 81 ? -2.038 -10.654 1.262 1.00 97.75 81 LEU A O 1
ATOM 680 N N . ALA A 1 82 ? -2.779 -12.645 1.976 1.00 97.94 82 ALA A N 1
ATOM 681 C CA . ALA A 1 82 ? -1.970 -13.415 1.033 1.00 97.94 82 ALA A CA 1
ATOM 682 C C . ALA A 1 82 ? -2.411 -13.152 -0.413 1.00 97.94 82 ALA A C 1
ATOM 684 O O . ALA A 1 82 ? -1.560 -12.966 -1.288 1.00 97.94 82 ALA A O 1
ATOM 685 N N . LEU A 1 83 ? -3.723 -13.047 -0.649 1.00 97.75 83 LEU A N 1
ATOM 686 C CA . LEU A 1 83 ? -4.293 -12.623 -1.928 1.00 97.75 83 LEU A CA 1
ATOM 687 C C . LEU A 1 83 ? -3.733 -11.267 -2.371 1.00 97.75 83 LEU A C 1
ATOM 689 O O . LEU A 1 83 ? -3.289 -11.129 -3.512 1.00 97.75 83 LEU A O 1
ATOM 693 N N . LEU A 1 84 ? -3.722 -10.279 -1.473 1.00 97.94 84 LEU A N 1
ATOM 694 C CA . LEU A 1 84 ? -3.196 -8.943 -1.761 1.00 97.94 84 LEU A CA 1
ATOM 695 C C . LEU A 1 84 ? -1.706 -8.975 -2.094 1.00 97.94 84 LEU A C 1
ATOM 697 O O . LEU A 1 84 ? -1.293 -8.354 -3.070 1.00 97.94 84 LEU A O 1
ATOM 701 N N . ILE A 1 85 ? -0.911 -9.725 -1.329 1.00 98.25 85 ILE A N 1
ATOM 702 C CA . ILE A 1 85 ? 0.532 -9.864 -1.564 1.00 98.25 85 ILE A CA 1
ATOM 703 C C . ILE A 1 85 ? 0.792 -10.467 -2.948 1.00 98.25 85 ILE A C 1
ATOM 705 O O . ILE A 1 85 ? 1.619 -9.949 -3.699 1.00 98.25 85 ILE A O 1
ATOM 709 N N . ILE A 1 86 ? 0.075 -11.536 -3.310 1.00 98.19 86 ILE A N 1
ATOM 710 C CA . ILE A 1 86 ? 0.222 -12.199 -4.613 1.00 98.19 86 ILE A CA 1
ATOM 711 C C . ILE A 1 86 ? -0.215 -11.266 -5.746 1.00 98.19 86 ILE A C 1
ATOM 713 O O . ILE A 1 86 ? 0.480 -11.164 -6.759 1.00 98.19 86 ILE A O 1
ATOM 717 N N . LEU A 1 87 ? -1.341 -10.568 -5.582 1.00 97.56 87 LEU A N 1
ATOM 718 C CA . LEU A 1 87 ? -1.856 -9.645 -6.589 1.00 97.56 87 LEU A CA 1
ATOM 719 C C . LEU A 1 87 ? -0.924 -8.442 -6.780 1.00 97.56 87 LEU A C 1
ATOM 721 O O . LEU A 1 87 ? -0.619 -8.082 -7.918 1.00 97.56 87 LEU A O 1
ATOM 725 N N . HIS A 1 88 ? -0.430 -7.854 -5.689 1.00 97.06 88 HIS A N 1
ATOM 726 C CA . HIS A 1 88 ? 0.557 -6.782 -5.742 1.00 97.06 88 HIS A CA 1
ATOM 727 C C . HIS A 1 88 ? 1.829 -7.260 -6.442 1.00 97.06 88 HIS A C 1
ATOM 729 O O . HIS A 1 88 ? 2.270 -6.642 -7.410 1.00 97.06 88 HIS A O 1
ATOM 735 N N . TRP A 1 89 ? 2.377 -8.400 -6.019 1.00 97.06 89 TRP A N 1
ATOM 736 C CA . TRP A 1 89 ? 3.568 -8.973 -6.635 1.00 97.06 89 TRP A CA 1
ATOM 737 C C . TRP A 1 89 ? 3.385 -9.189 -8.139 1.00 97.06 89 TRP A C 1
ATOM 739 O O . TRP A 1 89 ? 4.265 -8.815 -8.916 1.00 97.06 89 TRP A O 1
ATOM 749 N N . ALA A 1 90 ? 2.237 -9.722 -8.567 1.00 96.31 90 ALA A N 1
ATOM 750 C CA . ALA A 1 90 ? 1.932 -9.911 -9.980 1.00 96.31 90 ALA A CA 1
ATOM 751 C C . ALA A 1 90 ? 1.934 -8.574 -10.742 1.00 96.31 90 ALA A C 1
ATOM 753 O O . ALA A 1 90 ? 2.576 -8.465 -11.787 1.00 96.31 90 ALA A O 1
ATOM 754 N N . ILE A 1 91 ? 1.284 -7.535 -10.207 1.00 94.19 91 ILE A N 1
ATOM 755 C CA . ILE A 1 91 ? 1.274 -6.188 -10.804 1.00 94.19 91 ILE A CA 1
ATOM 756 C C . ILE A 1 91 ? 2.697 -5.618 -10.894 1.00 94.19 91 ILE A C 1
ATOM 758 O O . ILE A 1 91 ? 3.096 -5.104 -11.942 1.00 94.19 91 ILE A O 1
ATOM 762 N N . THR A 1 92 ? 3.482 -5.726 -9.825 1.00 93.06 92 THR A N 1
ATOM 763 C CA . THR A 1 92 ? 4.865 -5.233 -9.766 1.00 93.06 92 THR A CA 1
ATOM 764 C C . THR A 1 92 ? 5.767 -5.972 -10.755 1.00 93.06 92 THR A C 1
ATOM 766 O O . THR A 1 92 ? 6.564 -5.340 -11.457 1.00 93.06 92 THR A O 1
ATOM 769 N N . PHE A 1 93 ? 5.599 -7.290 -10.877 1.00 93.25 93 PHE A N 1
ATOM 770 C CA . PHE A 1 93 ? 6.304 -8.130 -11.841 1.00 93.25 93 PHE A CA 1
ATOM 771 C C . PHE A 1 93 ? 5.950 -7.770 -13.287 1.00 93.25 93 PHE A C 1
ATOM 773 O O . PHE A 1 93 ? 6.847 -7.575 -14.104 1.00 93.25 93 PHE A O 1
ATOM 780 N N . PHE A 1 94 ? 4.666 -7.612 -13.622 1.00 91.12 94 PHE A N 1
ATOM 781 C CA . PHE A 1 94 ? 4.265 -7.239 -14.983 1.00 91.12 94 PHE A CA 1
ATOM 782 C C . PHE A 1 94 ? 4.697 -5.817 -15.362 1.00 91.12 94 PHE A C 1
ATOM 784 O O . PHE A 1 94 ? 5.037 -5.573 -16.519 1.00 91.12 94 PHE A O 1
ATOM 791 N N . ASN A 1 95 ? 4.751 -4.891 -14.400 1.00 88.12 95 ASN A N 1
ATOM 792 C CA . ASN A 1 95 ? 5.276 -3.538 -14.622 1.00 88.12 95 ASN A CA 1
ATOM 793 C C . ASN A 1 95 ? 6.806 -3.488 -14.716 1.00 88.12 95 ASN A C 1
ATOM 795 O O . ASN A 1 95 ? 7.364 -2.540 -15.276 1.00 88.12 95 ASN A O 1
ATOM 799 N N . THR A 1 96 ? 7.488 -4.508 -14.199 1.00 86.06 96 THR A N 1
ATOM 800 C CA . THR A 1 96 ? 8.946 -4.603 -14.210 1.00 86.06 96 THR A CA 1
ATOM 801 C C . THR A 1 96 ? 9.336 -6.010 -14.654 1.00 86.06 96 THR A C 1
ATOM 803 O O . THR A 1 96 ? 9.751 -6.770 -13.795 1.00 86.06 96 THR A O 1
ATOM 806 N N . PRO A 1 97 ? 9.192 -6.387 -15.948 1.00 80.25 97 PRO A N 1
ATOM 807 C CA . PRO A 1 97 ? 9.314 -7.774 -16.427 1.00 80.25 97 PRO A CA 1
ATOM 808 C C . PRO A 1 97 ? 10.747 -8.200 -16.797 1.00 80.25 97 PRO A C 1
ATOM 810 O O . PRO A 1 97 ? 10.986 -9.366 -17.109 1.00 80.25 97 PRO A O 1
ATOM 813 N N . THR A 1 98 ? 11.735 -7.304 -16.688 1.00 82.19 98 THR A N 1
ATOM 814 C CA . THR A 1 98 ? 13.148 -7.631 -16.937 1.00 82.19 98 THR A CA 1
ATOM 815 C C . THR A 1 98 ? 14.040 -7.316 -15.744 1.00 82.19 98 THR A C 1
ATOM 817 O O . THR A 1 98 ? 13.984 -6.214 -15.195 1.00 82.19 98 THR A O 1
ATOM 820 N N . ALA A 1 99 ? 14.905 -8.274 -15.388 1.00 82.75 99 ALA A N 1
ATOM 821 C CA . ALA A 1 99 ? 15.917 -8.098 -14.353 1.00 82.75 99 ALA A CA 1
ATOM 822 C C . ALA A 1 99 ? 16.799 -6.868 -14.620 1.00 82.75 99 ALA A C 1
ATOM 824 O O . ALA A 1 99 ? 17.072 -6.553 -15.784 1.00 82.75 99 ALA A O 1
ATOM 825 N N . PRO A 1 100 ? 17.280 -6.180 -13.565 1.00 78.50 100 PRO A N 1
ATOM 826 C CA . PRO A 1 100 ? 18.251 -5.109 -13.732 1.00 78.50 100 PRO A CA 1
ATOM 827 C C . PRO A 1 100 ? 19.449 -5.614 -14.544 1.00 78.50 100 PRO A C 1
ATOM 829 O O . PRO A 1 100 ? 20.000 -6.675 -14.248 1.00 78.50 100 PRO A O 1
ATOM 832 N N . LYS A 1 101 ? 19.858 -4.870 -15.577 1.00 78.88 101 LYS A N 1
ATOM 833 C CA . LYS A 1 101 ? 21.052 -5.211 -16.360 1.00 78.88 101 LYS A CA 1
ATOM 834 C C . LYS A 1 101 ? 22.291 -4.996 -15.481 1.00 78.88 101 LYS A C 1
ATOM 836 O O . LYS A 1 101 ? 22.635 -3.858 -15.181 1.00 78.88 101 LYS A O 1
ATOM 841 N N . ILE A 1 102 ? 22.961 -6.079 -15.081 1.00 65.00 102 ILE A N 1
ATOM 842 C CA . ILE A 1 102 ? 24.201 -6.051 -14.268 1.00 65.00 102 ILE A CA 1
ATOM 843 C C . ILE A 1 102 ? 25.441 -5.681 -15.126 1.00 65.00 102 ILE A C 1
ATOM 845 O O . ILE A 1 102 ? 26.541 -5.496 -14.616 1.00 65.00 102 ILE A O 1
ATOM 849 N N . GLU A 1 103 ? 25.272 -5.500 -16.438 1.00 56.44 103 GLU A N 1
ATOM 850 C CA . GLU A 1 103 ? 26.346 -5.432 -17.446 1.00 56.44 103 GLU A CA 1
ATOM 851 C C . GLU A 1 103 ? 27.347 -4.259 -17.308 1.00 56.44 103 GLU A C 1
ATOM 853 O O . GLU A 1 103 ? 28.390 -4.274 -17.948 1.00 56.44 103 GLU A O 1
ATOM 858 N N . ASN A 1 104 ? 27.109 -3.272 -16.434 1.00 52.56 104 ASN A N 1
ATOM 859 C CA . ASN A 1 104 ? 27.980 -2.089 -16.294 1.00 52.56 104 ASN A CA 1
ATOM 860 C C . ASN A 1 104 ? 28.955 -2.109 -15.100 1.00 52.56 104 ASN A C 1
ATOM 862 O O . ASN A 1 104 ? 29.707 -1.150 -14.930 1.00 52.56 104 ASN A O 1
ATOM 866 N N . LEU A 1 105 ? 28.964 -3.155 -14.265 1.00 54.84 105 LEU A N 1
ATOM 867 C CA . LEU A 1 105 ? 29.869 -3.228 -13.101 1.00 54.84 105 LEU A CA 1
ATOM 868 C C . LEU A 1 105 ? 31.075 -4.156 -13.308 1.00 54.84 105 LEU A C 1
ATOM 870 O O . LEU A 1 105 ? 32.086 -3.983 -12.638 1.00 54.84 105 LEU A O 1
ATOM 874 N N . ALA A 1 106 ? 31.001 -5.102 -14.249 1.00 49.75 106 ALA A N 1
ATOM 875 C CA . ALA A 1 106 ? 32.070 -6.075 -14.490 1.00 49.75 106 ALA A CA 1
ATOM 876 C C . ALA A 1 106 ? 33.077 -5.658 -15.581 1.00 49.75 106 ALA A C 1
ATOM 878 O O . ALA A 1 106 ? 34.152 -6.235 -15.649 1.00 49.75 106 ALA A O 1
ATOM 879 N N . MET A 1 107 ? 32.765 -4.654 -16.413 1.00 52.97 107 MET A N 1
ATOM 880 C CA . MET A 1 107 ? 33.657 -4.178 -17.490 1.00 52.97 107 MET A CA 1
ATOM 881 C C . MET A 1 107 ? 34.477 -2.931 -17.119 1.00 52.97 107 MET A C 1
ATOM 883 O O . MET A 1 107 ? 35.040 -2.280 -17.996 1.00 52.97 107 MET A O 1
ATOM 887 N N . LYS A 1 108 ? 34.502 -2.549 -15.836 1.00 49.47 108 LYS A N 1
ATOM 888 C CA . LYS A 1 108 ? 35.207 -1.350 -15.354 1.00 49.47 108 LYS A CA 1
ATOM 889 C C . LYS A 1 108 ? 36.391 -1.652 -14.423 1.00 49.47 108 LYS A C 1
ATOM 891 O O . LYS A 1 108 ? 36.918 -0.711 -13.835 1.00 49.47 108 LYS A O 1
ATOM 896 N N . ASN A 1 109 ? 36.786 -2.924 -14.313 1.00 43.66 109 ASN A N 1
ATOM 897 C CA . ASN A 1 109 ? 37.964 -3.382 -13.572 1.00 43.66 109 ASN A CA 1
ATOM 898 C C . ASN A 1 109 ? 38.981 -3.998 -14.527 1.00 43.66 109 ASN A C 1
ATOM 900 O O . ASN A 1 109 ? 38.549 -4.835 -15.350 1.00 43.66 109 ASN A O 1
#

Foldseek 3Di:
DVVLVVLLVVLLCLLCVLQPPQLVVVCVVVVPVPSVVSNLVSLLVQLVVVCVVVPNDNVVSVVSSVVSNVLSVVCVVPVDSVVSSVVSSVVSCVVPVDDDDPPPPPVPD

Radius of gyration: 16.16 Å; chains: 1; bounding box: 52×28×38 Å

Secondary structure (DSSP, 8-state):
-HHHHHHHHHHHHHHIIIIIIHHHHHHHHH----HHHHHHHHHHHHHHHHHHHTTT-HHHHHHHHHHHHHHHHHHHHH--HHHHHHHHHHHHHHHS-S----TTTSS--